Protein AF-A0A7K3GVC7-F1 (afdb_monomer)

Secondary structure (DSSP, 8-state):
-EEEEEEEE--HHHHHHHHHHHHHHHHTSTTEEEEEPTT-TT-EEEEEEEEETTEEEEEEEEEEGGGTEEEEEEEEEEPPPPHHHHGGG--

Foldseek 3Di:
DDKDKDKDQDDLVRLVVVLVVQVCVQVPDPQKDKDADPPDSSQIKIKHWDDDDQKIKMKIWGRDSVRSMIMMMIDMDGHDDPPVVVVVVPD

Nearest PDB structures (foldseek):
  8jmy-assembly1_B  TM=4.108E-01  e=5.656E-01  Mycobacterium tuberculosis
  6szw-assembly1_C  TM=3.945E-01  e=8.992E-01  Homo sapiens
  7ohi-assembly1_A  TM=3.865E-01  e=4.407E+00  Mus musculus
  2vj0-assembly1_A  TM=2.966E-01  e=4.709E+00  Mus musculus

Sequence (91 aa):
YEFAARVEVLTPGSFAGRAQELLALVSDHPHGLAGVFPGSPHAFTALLAQRHEGQVHWRTWHAYPQDGQVVATRTRVGVRVPTSQLSRASV

Structure (mmCIF, N/CA/C/O backbone):
data_AF-A0A7K3GVC7-F1
#
_entry.id   AF-A0A7K3GVC7-F1
#
loop_
_atom_site.group_PDB
_atom_site.id
_atom_site.type_symbol
_atom_site.label_atom_id
_atom_site.label_alt_id
_atom_site.label_comp_id
_atom_site.label_asym_id
_atom_site.label_entity_id
_atom_site.label_seq_id
_atom_site.pdbx_PDB_ins_code
_atom_site.Cartn_x
_atom_site.Cartn_y
_atom_site.Cartn_z
_atom_site.occupancy
_atom_site.B_iso_or_equiv
_atom_site.auth_seq_id
_atom_site.auth_comp_id
_atom_site.auth_asym_id
_atom_site.auth_atom_id
_atom_site.pdbx_PDB_model_num
ATOM 1 N N . TYR A 1 1 ? -14.461 -12.235 11.332 1.00 91.06 1 TYR A N 1
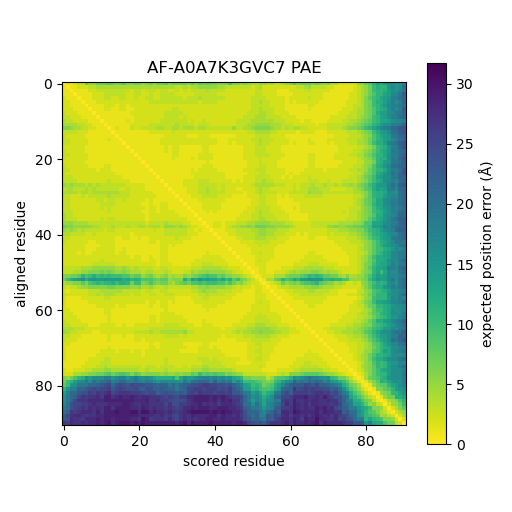ATOM 2 C CA . TYR A 1 1 ? -13.200 -11.843 10.682 1.00 91.06 1 TYR A CA 1
ATOM 3 C C . TYR A 1 1 ? -13.365 -12.157 9.210 1.00 91.06 1 TYR A C 1
ATOM 5 O O . TYR A 1 1 ? -13.785 -13.264 8.907 1.00 91.06 1 TYR A O 1
ATOM 13 N N . GLU A 1 2 ? -13.122 -11.192 8.333 1.00 95.81 2 GLU A N 1
ATOM 14 C CA . GLU A 1 2 ? -13.189 -11.348 6.874 1.00 95.81 2 GLU A CA 1
ATOM 15 C C . GLU A 1 2 ? -11.872 -10.845 6.280 1.00 95.81 2 GLU A C 1
ATOM 17 O O . GLU A 1 2 ? -11.355 -9.819 6.729 1.00 95.81 2 GLU A O 1
ATOM 22 N N . PHE A 1 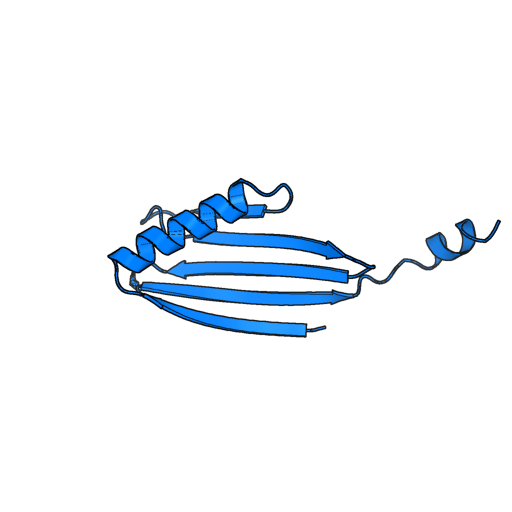3 ? -11.350 -11.559 5.283 1.00 97.69 3 PHE A N 1
ATOM 23 C CA . PHE A 1 3 ? -10.117 -11.217 4.585 1.00 97.69 3 PHE A CA 1
ATOM 24 C C . PHE A 1 3 ? -10.230 -11.544 3.095 1.00 97.69 3 PHE A C 1
ATOM 26 O O . PHE A 1 3 ? -10.732 -12.605 2.728 1.00 97.69 3 PHE A O 1
ATOM 33 N N . ALA A 1 4 ? -9.719 -10.651 2.252 1.00 98.19 4 ALA A N 1
ATOM 34 C CA . ALA A 1 4 ? -9.529 -10.886 0.828 1.00 98.19 4 ALA A CA 1
ATOM 35 C C . ALA A 1 4 ? -8.222 -10.243 0.355 1.00 98.19 4 ALA A C 1
ATOM 37 O O . ALA A 1 4 ? -7.822 -9.192 0.861 1.00 98.19 4 ALA A O 1
ATOM 38 N N . ALA A 1 5 ? -7.591 -10.842 -0.652 1.00 98.19 5 ALA A N 1
ATOM 39 C CA . ALA A 1 5 ? -6.398 -10.311 -1.297 1.00 98.19 5 ALA A C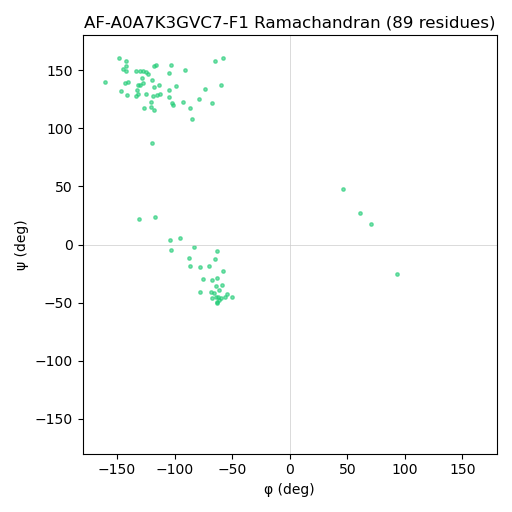A 1
ATOM 40 C C . ALA A 1 5 ? -6.530 -10.379 -2.820 1.00 98.19 5 ALA A C 1
ATOM 42 O O . ALA A 1 5 ? -7.185 -11.273 -3.357 1.00 98.19 5 ALA A O 1
ATOM 43 N N . ARG A 1 6 ? -5.902 -9.429 -3.510 1.00 98.38 6 ARG A N 1
ATOM 44 C CA . ARG A 1 6 ? -5.791 -9.397 -4.969 1.00 98.38 6 ARG A CA 1
ATOM 45 C C . ARG A 1 6 ? -4.420 -8.883 -5.389 1.00 98.38 6 ARG A C 1
ATOM 47 O O . ARG A 1 6 ? -3.822 -8.080 -4.675 1.00 98.38 6 ARG A O 1
ATOM 54 N N . VAL A 1 7 ? -3.980 -9.291 -6.572 1.00 98.62 7 VAL A N 1
ATOM 55 C CA . VAL A 1 7 ? -2.774 -8.767 -7.223 1.00 98.62 7 VAL A CA 1
ATOM 56 C C . VAL A 1 7 ? -3.181 -8.126 -8.544 1.00 98.62 7 VAL A C 1
ATOM 58 O O . VAL A 1 7 ? -3.881 -8.742 -9.344 1.00 98.62 7 VAL A O 1
ATOM 61 N N . GLU A 1 8 ? -2.767 -6.881 -8.755 1.00 98.50 8 GLU A N 1
ATOM 62 C CA . GLU A 1 8 ? -2.869 -6.171 -10.030 1.00 98.50 8 GLU A CA 1
ATOM 63 C C . GLU A 1 8 ? -1.491 -6.212 -10.700 1.00 98.50 8 GLU A C 1
ATOM 65 O O . GLU A 1 8 ? -0.527 -5.721 -10.118 1.00 98.50 8 GLU A O 1
ATOM 70 N N . VAL A 1 9 ? -1.393 -6.792 -11.901 1.00 98.50 9 VAL A N 1
ATOM 71 C CA . VAL A 1 9 ? -0.186 -6.739 -12.745 1.00 98.50 9 VAL A CA 1
ATOM 72 C C . VAL A 1 9 ? -0.433 -5.701 -13.833 1.00 98.50 9 VAL A C 1
ATOM 74 O O . VAL A 1 9 ? -1.415 -5.800 -14.570 1.00 98.50 9 VAL A O 1
ATOM 77 N N . LEU A 1 10 ? 0.418 -4.683 -13.910 1.00 98.44 10 LEU A N 1
ATOM 78 C CA . LEU A 1 10 ? 0.193 -3.483 -14.709 1.00 98.44 10 LEU A CA 1
ATOM 79 C C . LEU A 1 10 ? 1.379 -3.214 -15.634 1.00 98.44 10 LEU A C 1
ATOM 81 O O . LEU A 1 10 ? 2.531 -3.481 -15.302 1.00 98.44 10 LEU A O 1
ATOM 85 N N . THR A 1 11 ? 1.097 -2.619 -16.794 1.00 98.00 11 THR A N 1
ATOM 86 C CA . THR A 1 11 ? 2.156 -2.043 -17.635 1.00 98.00 11 THR A CA 1
ATOM 87 C C . THR A 1 11 ? 2.828 -0.867 -16.910 1.00 98.00 11 THR A C 1
ATOM 89 O O . THR A 1 11 ? 2.190 -0.256 -16.049 1.00 98.00 11 THR A O 1
ATOM 92 N N . PRO A 1 12 ? 4.068 -0.473 -17.263 1.00 94.44 12 PRO A N 1
ATOM 93 C CA . PRO A 1 12 ? 4.778 0.599 -16.558 1.00 94.44 12 PRO A CA 1
ATOM 94 C C . PRO A 1 12 ? 4.006 1.928 -16.466 1.00 94.44 12 PRO A C 1
ATOM 96 O O . PRO A 1 12 ? 3.954 2.541 -15.400 1.00 94.44 12 PRO A O 1
ATOM 99 N N . GLY A 1 13 ? 3.354 2.355 -17.556 1.00 91.69 13 GLY A N 1
ATOM 100 C CA . GLY A 1 13 ? 2.561 3.591 -17.572 1.00 91.69 13 GLY A CA 1
ATOM 101 C C . GLY A 1 13 ? 1.316 3.502 -16.684 1.00 91.69 13 GLY A C 1
ATOM 102 O O . GLY A 1 13 ? 1.063 4.394 -15.874 1.00 91.69 13 GLY A O 1
ATOM 103 N N . SER A 1 14 ? 0.573 2.394 -16.777 1.00 97.81 14 SER A N 1
ATOM 104 C CA . SER A 1 14 ? -0.592 2.145 -15.919 1.00 97.81 14 SER A CA 1
ATOM 105 C C . SER A 1 14 ? -0.204 2.008 -14.447 1.00 97.81 14 SER A C 1
ATOM 107 O O . SER A 1 14 ? -0.942 2.461 -13.577 1.00 97.81 14 SER A O 1
ATOM 109 N N . PHE A 1 15 ? 0.957 1.415 -14.160 1.00 98.56 15 PHE A N 1
ATOM 110 C CA . PHE A 1 15 ? 1.471 1.256 -12.807 1.00 98.56 15 PHE A CA 1
ATOM 111 C C . PHE A 1 15 ? 1.752 2.609 -12.152 1.00 98.56 15 PHE A C 1
ATOM 113 O O . PHE A 1 15 ? 1.285 2.847 -11.041 1.00 98.56 15 PHE A O 1
ATOM 120 N N . ALA A 1 16 ? 2.467 3.509 -12.837 1.00 97.81 16 ALA A N 1
ATOM 121 C CA . ALA A 1 16 ? 2.789 4.829 -12.296 1.00 97.81 16 ALA A CA 1
ATOM 122 C C . ALA A 1 16 ? 1.522 5.638 -11.971 1.00 97.81 16 ALA A C 1
ATOM 124 O O . ALA A 1 16 ? 1.404 6.174 -10.869 1.00 97.81 16 ALA A O 1
ATOM 125 N N . GLY A 1 17 ? 0.544 5.655 -12.884 1.00 98.25 17 GLY A N 1
ATOM 126 C CA . GLY A 1 17 ? -0.748 6.305 -12.642 1.00 98.25 17 GLY A CA 1
ATOM 127 C C . GLY A 1 17 ? -1.491 5.681 -11.460 1.00 98.25 17 GLY A C 1
ATOM 128 O O . GLY A 1 17 ? -1.886 6.380 -10.527 1.00 98.25 17 GLY A O 1
ATOM 129 N N . ARG A 1 18 ? -1.584 4.346 -11.426 1.00 98.50 18 ARG A N 1
ATOM 130 C CA . ARG A 1 18 ? -2.254 3.630 -10.337 1.00 98.50 18 ARG A CA 1
ATOM 131 C C . ARG A 1 18 ? -1.597 3.870 -8.977 1.00 98.50 18 ARG A C 1
ATOM 133 O O . ARG A 1 18 ? -2.291 4.009 -7.972 1.00 98.50 18 ARG A O 1
ATOM 140 N N . ALA A 1 19 ? -0.268 3.921 -8.934 1.00 98.38 19 ALA A N 1
ATOM 141 C CA . ALA A 1 19 ? 0.498 4.217 -7.731 1.00 98.38 19 ALA A CA 1
ATOM 142 C C . ALA A 1 19 ? 0.199 5.627 -7.202 1.00 98.38 19 ALA A C 1
ATOM 144 O O . ALA A 1 19 ? -0.039 5.797 -6.007 1.00 98.38 19 ALA A O 1
ATOM 145 N N . GLN A 1 20 ? 0.163 6.623 -8.089 1.00 97.88 20 GLN A N 1
ATOM 146 C CA . GLN A 1 20 ? -0.149 8.008 -7.732 1.00 97.88 20 GLN A CA 1
ATOM 147 C C . GLN A 1 20 ? -1.580 8.152 -7.205 1.00 97.88 20 GLN A C 1
ATOM 149 O O . GLN A 1 20 ? -1.776 8.763 -6.158 1.00 97.88 20 GLN A O 1
ATOM 154 N N . GLU A 1 21 ? -2.562 7.530 -7.863 1.00 98.31 21 GLU A N 1
ATOM 155 C CA . GLU A 1 21 ? -3.956 7.512 -7.397 1.00 98.31 21 GLU A CA 1
ATOM 156 C C . GLU A 1 21 ? -4.082 6.954 -5.977 1.00 98.31 21 GLU A C 1
ATOM 158 O O . GLU A 1 21 ? -4.800 7.507 -5.145 1.00 98.31 21 GLU A O 1
ATOM 163 N N . LEU A 1 22 ? -3.395 5.845 -5.691 1.00 98.44 22 LEU A N 1
ATOM 164 C CA . LEU A 1 22 ? -3.442 5.200 -4.381 1.00 98.44 22 LEU A CA 1
ATOM 165 C C . LEU A 1 22 ? -2.770 6.046 -3.299 1.00 98.44 22 LEU A C 1
ATOM 167 O O . LEU A 1 22 ? -3.300 6.147 -2.193 1.00 98.44 22 LEU A O 1
ATOM 171 N N . LEU A 1 23 ? -1.632 6.669 -3.609 1.00 98.38 23 LEU A N 1
ATOM 172 C CA . LEU A 1 23 ? -0.955 7.570 -2.680 1.00 98.38 23 LEU A CA 1
ATOM 173 C C . LEU A 1 23 ? -1.792 8.822 -2.395 1.00 98.38 23 LEU A C 1
ATOM 175 O O . LEU A 1 23 ? -1.889 9.210 -1.232 1.00 98.38 23 LEU A O 1
ATOM 179 N N . ALA A 1 24 ? -2.431 9.410 -3.410 1.00 97.88 24 ALA A N 1
ATOM 180 C CA . ALA A 1 24 ? -3.333 10.549 -3.242 1.00 97.88 24 ALA A CA 1
ATOM 181 C C . ALA A 1 24 ? -4.552 10.172 -2.385 1.00 97.88 24 ALA A C 1
ATOM 183 O O . ALA A 1 24 ? -4.795 10.796 -1.357 1.00 97.88 24 ALA A O 1
ATOM 184 N N . LEU A 1 25 ? -5.235 9.068 -2.725 1.00 97.38 25 LEU A N 1
ATOM 185 C CA . LEU A 1 25 ? -6.375 8.538 -1.965 1.00 97.38 25 LEU A CA 1
ATOM 186 C C . LEU A 1 25 ? -6.062 8.406 -0.469 1.00 97.38 25 LEU A C 1
ATOM 188 O O . LEU A 1 25 ? -6.894 8.720 0.379 1.00 97.38 25 LEU A O 1
ATOM 192 N N . VAL A 1 26 ? -4.885 7.870 -0.149 1.00 97.94 26 VAL A N 1
ATOM 193 C CA . VAL A 1 26 ? -4.483 7.612 1.233 1.00 97.94 26 VAL A CA 1
ATOM 194 C C . VAL A 1 26 ? -4.024 8.891 1.930 1.00 97.94 26 VAL A C 1
ATOM 196 O O . VAL A 1 26 ? -4.388 9.096 3.084 1.00 97.94 26 VAL A O 1
ATOM 199 N N . SER A 1 27 ? -3.276 9.758 1.248 1.00 96.00 27 SER A N 1
ATOM 200 C CA . SER A 1 27 ? -2.773 11.012 1.832 1.00 96.00 27 SER A CA 1
ATOM 201 C C . SER A 1 27 ? -3.893 12.010 2.135 1.00 96.00 27 SER A C 1
ATOM 203 O O . SER A 1 27 ? -3.801 12.743 3.115 1.00 96.00 27 SER A O 1
ATOM 205 N N . ASP A 1 28 ? -4.975 11.983 1.354 1.00 96.38 28 ASP A N 1
ATOM 206 C CA . ASP A 1 28 ? -6.132 12.868 1.532 1.00 96.38 28 ASP A CA 1
ATOM 207 C C . ASP A 1 28 ? -7.132 12.358 2.586 1.00 96.38 28 ASP A C 1
ATOM 209 O O . ASP A 1 28 ? -8.133 13.020 2.872 1.00 96.38 28 ASP A O 1
ATOM 213 N N . HIS A 1 29 ? -6.896 11.183 3.186 1.00 96.56 29 HIS A N 1
ATOM 214 C CA . HIS A 1 29 ? -7.814 10.601 4.162 1.00 96.56 29 HIS A CA 1
ATOM 215 C C . HIS A 1 29 ? -7.285 10.727 5.602 1.00 96.56 29 HIS A C 1
ATOM 217 O O . HIS A 1 29 ? -6.178 10.274 5.893 1.00 96.56 29 HIS A O 1
ATOM 223 N N . PRO A 1 30 ? -8.102 11.176 6.578 1.00 95.81 30 PRO A N 1
ATOM 224 C CA . PRO A 1 30 ? -7.685 11.368 7.982 1.00 95.81 30 PRO A CA 1
ATOM 225 C C . PRO A 1 30 ? -7.263 10.084 8.727 1.00 95.81 30 PRO A C 1
ATOM 227 O O . PRO A 1 30 ? -6.830 10.123 9.877 1.00 95.81 30 PRO A O 1
ATOM 230 N N . HIS A 1 31 ? -7.429 8.930 8.087 1.00 97.38 31 HIS A N 1
ATOM 231 C CA . HIS A 1 31 ? -7.103 7.594 8.604 1.00 97.38 31 HIS A CA 1
ATOM 232 C C . HIS A 1 31 ? -6.291 6.788 7.582 1.00 97.38 31 HIS A C 1
ATOM 234 O O . HIS A 1 31 ? -6.320 5.553 7.572 1.00 97.38 31 HIS A O 1
ATOM 240 N N . GLY A 1 32 ? -5.639 7.502 6.666 1.00 98.06 32 GLY A N 1
ATOM 241 C CA . GLY A 1 32 ? -4.686 6.949 5.730 1.00 98.06 32 GLY A CA 1
ATOM 242 C C . GLY A 1 32 ? -3.268 6.991 6.292 1.00 98.06 32 GLY A C 1
ATOM 243 O O . GLY A 1 32 ? -2.917 7.853 7.095 1.00 98.06 32 GLY A O 1
ATOM 244 N N . LEU A 1 33 ? -2.453 6.032 5.873 1.00 98.19 33 LEU A N 1
ATOM 245 C CA . LEU A 1 33 ? -1.028 5.977 6.160 1.00 98.19 33 LEU A CA 1
ATOM 246 C C . LEU A 1 33 ? -0.300 5.465 4.923 1.00 98.19 33 LEU A C 1
ATOM 248 O O . LEU A 1 33 ? -0.646 4.402 4.413 1.00 98.19 33 LEU A O 1
ATOM 252 N N . ALA A 1 34 ? 0.731 6.173 4.474 1.00 98.19 34 ALA A N 1
ATOM 253 C CA . ALA A 1 34 ? 1.597 5.720 3.394 1.00 98.19 34 ALA A CA 1
ATOM 254 C C . ALA A 1 34 ? 3.070 5.841 3.797 1.00 98.19 34 ALA A C 1
ATOM 256 O O . ALA A 1 34 ? 3.489 6.841 4.376 1.00 98.19 34 ALA A O 1
ATOM 257 N N . GLY A 1 35 ? 3.850 4.813 3.475 1.00 98.00 35 GLY A N 1
ATOM 258 C CA . GLY A 1 35 ? 5.304 4.816 3.542 1.00 98.00 35 GLY A CA 1
ATOM 259 C C . GLY A 1 35 ? 5.873 4.543 2.157 1.00 98.00 35 GLY A C 1
ATOM 260 O O . GLY A 1 35 ? 5.554 3.515 1.559 1.00 98.00 35 GLY A O 1
ATOM 261 N N . VAL A 1 36 ? 6.698 5.461 1.656 1.00 97.94 36 VAL A N 1
ATOM 262 C CA . VAL A 1 36 ? 7.417 5.327 0.381 1.00 97.94 36 VAL A CA 1
ATOM 263 C C . VAL A 1 36 ? 8.842 4.861 0.671 1.00 97.94 36 VAL A C 1
ATOM 265 O O . VAL A 1 36 ? 9.483 5.354 1.599 1.00 97.94 36 VAL A O 1
ATOM 268 N N . PHE A 1 37 ? 9.332 3.901 -0.107 1.00 97.06 37 PHE A N 1
ATOM 269 C CA . PHE A 1 37 ? 10.648 3.295 0.064 1.00 97.06 37 PHE A CA 1
ATOM 270 C C . PHE A 1 37 ? 11.653 3.830 -0.969 1.00 97.06 37 PHE A C 1
ATOM 272 O O . PHE A 1 37 ? 11.259 4.254 -2.057 1.00 97.06 37 PHE A O 1
ATOM 279 N N . PRO A 1 38 ? 12.965 3.802 -0.666 1.00 95.75 38 PRO A N 1
ATOM 280 C CA . PRO A 1 38 ? 14.000 4.179 -1.626 1.00 95.75 38 PRO A CA 1
ATOM 281 C C . PRO A 1 38 ? 13.972 3.340 -2.914 1.00 95.75 38 PRO A C 1
ATOM 283 O O . PRO A 1 38 ? 13.454 2.226 -2.947 1.00 95.75 38 PRO A O 1
ATOM 286 N N . GLY A 1 39 ? 14.588 3.865 -3.975 1.00 94.88 39 GLY A N 1
ATOM 287 C CA . GLY A 1 39 ? 14.729 3.188 -5.271 1.00 94.88 39 GLY A CA 1
ATOM 288 C C . GLY A 1 39 ? 13.624 3.516 -6.277 1.00 94.88 39 GLY A C 1
ATOM 289 O O . GLY A 1 39 ? 13.876 3.491 -7.478 1.00 94.88 39 GLY A O 1
ATOM 290 N N . SER A 1 40 ? 12.429 3.898 -5.818 1.00 95.94 40 SER A N 1
ATOM 291 C CA . SER A 1 40 ? 11.368 4.410 -6.690 1.00 95.94 40 SER A CA 1
ATOM 292 C C . SER A 1 40 ? 10.329 5.208 -5.899 1.00 95.94 40 SER A C 1
ATOM 294 O O . SER A 1 40 ? 9.897 4.744 -4.847 1.00 95.94 40 SER A O 1
ATOM 296 N N . PRO A 1 41 ? 9.822 6.343 -6.419 1.00 94.44 41 PRO A N 1
ATOM 297 C CA . PRO A 1 41 ? 8.711 7.067 -5.791 1.00 94.44 41 PRO A CA 1
ATOM 298 C C . PRO A 1 41 ? 7.398 6.264 -5.781 1.00 94.44 41 PRO A C 1
ATOM 300 O O . PRO A 1 41 ? 6.445 6.642 -5.105 1.00 94.44 41 PRO A O 1
ATOM 303 N N . HIS A 1 42 ? 7.329 5.167 -6.540 1.00 97.69 42 HIS A N 1
ATOM 304 C CA . HIS A 1 42 ? 6.165 4.286 -6.614 1.00 97.69 42 HIS A CA 1
ATOM 305 C C . HIS A 1 42 ? 6.354 2.975 -5.840 1.00 97.69 42 HIS A C 1
ATOM 307 O O . HIS A 1 42 ? 5.472 2.121 -5.878 1.00 97.69 42 HIS A O 1
ATOM 313 N N . ALA A 1 43 ? 7.478 2.800 -5.137 1.00 98.38 43 ALA A N 1
ATOM 314 C CA . ALA A 1 43 ? 7.649 1.711 -4.183 1.00 98.38 43 ALA A CA 1
ATOM 315 C C . ALA A 1 43 ? 7.060 2.149 -2.841 1.00 98.38 43 ALA A C 1
ATOM 317 O O . ALA A 1 43 ? 7.625 3.005 -2.163 1.00 98.38 43 ALA A O 1
ATOM 318 N N . PHE A 1 44 ? 5.915 1.594 -2.450 1.00 98.62 44 PHE A N 1
ATOM 319 C CA . PHE A 1 44 ? 5.246 2.016 -1.222 1.00 98.62 44 PHE A CA 1
ATOM 320 C C . PHE A 1 44 ? 4.473 0.892 -0.541 1.00 98.62 44 PHE A C 1
ATOM 322 O O . PHE A 1 44 ? 4.098 -0.110 -1.150 1.00 98.62 44 PHE A O 1
ATOM 329 N N . THR A 1 45 ? 4.194 1.102 0.742 1.00 98.69 45 THR A N 1
ATOM 330 C CA . THR A 1 45 ? 3.096 0.455 1.462 1.00 98.69 45 THR A CA 1
ATOM 331 C C . THR A 1 45 ? 2.114 1.535 1.881 1.00 98.69 45 THR A C 1
ATOM 333 O O . THR A 1 45 ? 2.514 2.535 2.471 1.00 98.69 45 THR A O 1
ATOM 336 N N . ALA A 1 46 ? 0.836 1.347 1.578 1.00 98.69 46 ALA A N 1
ATOM 337 C CA . ALA A 1 46 ? -0.221 2.272 1.950 1.00 98.69 46 ALA A CA 1
ATOM 338 C C . ALA A 1 46 ? -1.376 1.529 2.618 1.00 98.69 46 ALA A C 1
ATOM 340 O O . ALA A 1 46 ? -1.637 0.364 2.321 1.00 98.69 46 ALA A O 1
ATOM 341 N N . LEU A 1 47 ? -2.067 2.203 3.525 1.00 98.62 47 LEU A N 1
ATOM 342 C CA . LEU A 1 47 ? -3.169 1.669 4.303 1.00 98.62 47 LEU A CA 1
ATOM 343 C C . LEU A 1 47 ? -4.255 2.727 4.432 1.00 98.62 47 LEU A C 1
ATOM 345 O O . LEU A 1 47 ? -3.969 3.894 4.676 1.00 98.62 47 LEU A O 1
ATOM 349 N N . LEU A 1 48 ? -5.505 2.294 4.321 1.00 98.38 48 LEU A N 1
ATOM 350 C CA . LEU A 1 48 ? -6.666 3.110 4.636 1.00 98.38 48 LEU A CA 1
ATOM 351 C C . LEU A 1 48 ? -7.555 2.360 5.623 1.00 98.38 48 LEU A C 1
ATOM 353 O O . LEU A 1 48 ? -8.068 1.290 5.285 1.00 98.38 48 LEU A O 1
ATOM 357 N N . ALA A 1 49 ? -7.735 2.915 6.821 1.00 97.38 49 ALA A N 1
ATOM 358 C CA . ALA A 1 49 ? -8.598 2.354 7.853 1.00 97.38 49 ALA A CA 1
ATOM 359 C C . ALA A 1 49 ? -9.903 3.139 7.992 1.00 97.38 49 ALA A C 1
ATOM 361 O O . ALA A 1 49 ? -9.956 4.355 7.825 1.00 97.38 49 ALA A O 1
ATOM 362 N N . GLN A 1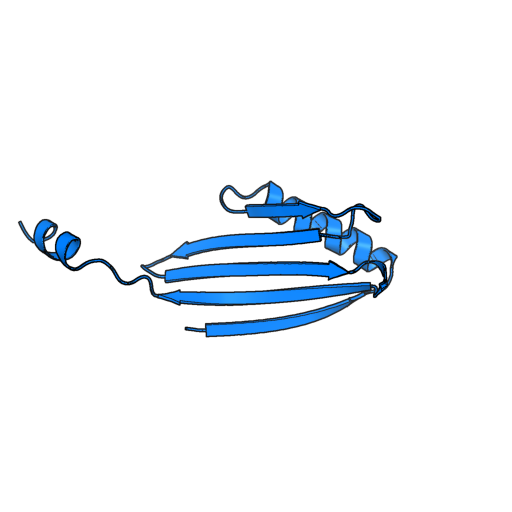 50 ? -10.963 2.428 8.348 1.00 94.75 50 GLN A N 1
ATOM 363 C CA . GLN A 1 50 ? -12.278 2.980 8.623 1.00 94.75 50 GLN A CA 1
ATOM 364 C C . GLN A 1 50 ? -12.930 2.177 9.750 1.00 94.75 50 GLN A C 1
ATOM 366 O O . GLN A 1 50 ? -12.666 0.986 9.942 1.00 94.75 50 GLN A O 1
ATOM 371 N N . ARG A 1 51 ? -13.795 2.841 10.513 1.00 92.19 51 ARG A N 1
ATOM 372 C CA . ARG A 1 51 ? -14.557 2.228 11.599 1.00 92.19 51 ARG A CA 1
ATOM 373 C C . ARG A 1 51 ? -16.040 2.474 11.368 1.00 92.19 51 ARG A C 1
ATOM 375 O O . ARG A 1 51 ? -16.440 3.612 11.157 1.00 92.19 51 ARG A O 1
ATOM 382 N N . HIS A 1 52 ? -16.840 1.416 11.427 1.00 87.00 52 HIS A N 1
ATOM 383 C CA . HIS A 1 52 ? -18.287 1.465 11.223 1.00 87.00 52 HIS A CA 1
ATOM 384 C C . HIS A 1 52 ? -18.973 0.422 12.112 1.00 87.00 52 HIS A C 1
ATOM 386 O O . HIS A 1 52 ? -18.520 -0.717 12.151 1.00 87.00 52 HIS A O 1
ATOM 392 N N . GLU A 1 53 ? -20.033 0.798 12.837 1.00 84.81 53 GLU A N 1
ATOM 393 C CA . GLU A 1 53 ? -20.909 -0.129 13.591 1.00 84.81 53 GLU A CA 1
ATOM 394 C C . GLU A 1 53 ? -20.172 -1.180 14.448 1.00 84.81 53 GLU A C 1
ATOM 396 O O . GLU A 1 53 ? -20.445 -2.378 14.403 1.00 84.81 53 GLU A O 1
ATOM 401 N N . GLY A 1 54 ? -19.177 -0.747 15.227 1.00 87.75 54 GLY A N 1
ATOM 402 C CA . GLY A 1 54 ? 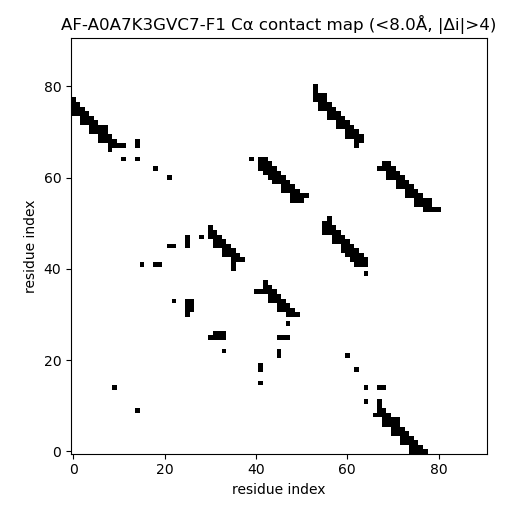-18.419 -1.665 16.085 1.00 87.75 54 GLY A CA 1
ATOM 403 C C . GLY A 1 54 ? -17.496 -2.611 15.314 1.00 87.75 54 GLY A C 1
ATOM 404 O O . GLY A 1 54 ? -17.039 -3.605 15.865 1.00 87.75 54 GLY A O 1
ATOM 405 N N . GLN A 1 55 ? -17.179 -2.313 14.059 1.00 92.25 55 GLN A N 1
ATOM 406 C CA . GLN A 1 55 ? -16.211 -3.038 13.250 1.00 92.25 55 GLN A CA 1
ATOM 407 C C . GLN A 1 55 ? -15.150 -2.076 12.727 1.00 92.25 55 GLN A C 1
ATOM 409 O O . GLN A 1 55 ? -15.409 -0.896 12.491 1.00 92.25 55 GLN A O 1
ATOM 414 N N . VAL A 1 56 ? -13.936 -2.587 12.567 1.00 95.00 56 VAL A N 1
ATOM 415 C CA . VAL A 1 56 ? -12.843 -1.887 11.897 1.00 95.00 56 VAL A CA 1
ATOM 416 C C . VAL A 1 56 ? -12.555 -2.640 10.614 1.00 95.00 56 VAL A C 1
ATOM 418 O O . VAL A 1 56 ? -12.382 -3.863 10.624 1.00 95.00 56 VAL A O 1
ATOM 421 N N . HIS A 1 57 ? -12.508 -1.910 9.509 1.00 96.25 57 HIS A N 1
ATOM 422 C CA . HIS A 1 57 ? -12.041 -2.432 8.241 1.00 96.25 57 HIS A CA 1
ATOM 423 C C . HIS A 1 57 ? -10.901 -1.589 7.718 1.00 96.25 57 HIS A C 1
ATOM 425 O O . HIS A 1 57 ? -10.846 -0.378 7.915 1.00 96.25 57 HIS A O 1
ATOM 431 N N . TRP A 1 58 ? -9.977 -2.246 7.040 1.00 97.94 58 TRP A N 1
ATOM 432 C CA . TRP A 1 58 ? -8.884 -1.565 6.380 1.00 97.94 58 TRP A CA 1
ATOM 433 C C . TRP A 1 58 ? -8.569 -2.226 5.055 1.00 97.94 58 TRP A C 1
ATOM 435 O O . TRP A 1 58 ? -8.893 -3.394 4.812 1.00 97.94 58 TRP A O 1
ATOM 445 N N . ARG A 1 59 ? -7.935 -1.443 4.193 1.00 98.56 59 ARG A N 1
ATOM 446 C CA . ARG A 1 59 ? -7.286 -1.927 2.983 1.00 98.56 59 ARG A CA 1
ATOM 447 C C . ARG A 1 59 ? -5.813 -1.591 3.053 1.00 98.56 59 ARG A C 1
ATOM 449 O O . ARG A 1 59 ? -5.473 -0.513 3.532 1.00 98.56 59 ARG A O 1
ATOM 456 N N . THR A 1 60 ? -4.970 -2.495 2.573 1.00 98.69 60 THR A N 1
ATOM 457 C CA . THR A 1 60 ? -3.554 -2.202 2.334 1.00 98.69 60 THR A CA 1
ATOM 458 C C . THR A 1 60 ? -3.229 -2.346 0.862 1.00 98.69 60 THR A C 1
ATOM 460 O O . THR A 1 60 ? -3.890 -3.106 0.155 1.00 98.69 60 THR A O 1
ATOM 463 N N . TRP A 1 61 ? -2.208 -1.623 0.421 1.00 98.88 61 TRP A N 1
ATOM 464 C CA . TRP A 1 61 ? -1.599 -1.734 -0.895 1.00 98.88 61 TRP A CA 1
ATOM 465 C C . TRP A 1 61 ? -0.085 -1.789 -0.738 1.00 98.88 61 TRP A C 1
ATOM 467 O O . TRP A 1 61 ? 0.485 -0.969 -0.024 1.00 98.88 61 TRP A O 1
ATOM 477 N N . HIS A 1 62 ? 0.550 -2.734 -1.418 1.00 98.81 62 HIS A N 1
ATOM 478 C CA . HIS A 1 62 ? 1.999 -2.856 -1.525 1.00 98.81 62 HIS A CA 1
ATOM 479 C C . HIS A 1 62 ? 2.357 -2.765 -3.001 1.00 98.81 62 HIS A C 1
ATOM 481 O O . HIS A 1 62 ? 1.881 -3.574 -3.798 1.00 98.81 62 HIS A O 1
ATOM 487 N N . ALA A 1 63 ? 3.138 -1.756 -3.364 1.00 98.69 63 ALA A N 1
ATOM 488 C CA . ALA A 1 63 ? 3.520 -1.500 -4.740 1.00 98.69 63 ALA A CA 1
ATOM 489 C C . ALA A 1 63 ? 4.971 -1.925 -4.973 1.00 98.69 63 ALA A C 1
ATOM 491 O O . ALA A 1 63 ? 5.878 -1.497 -4.256 1.00 98.69 63 ALA A O 1
ATOM 492 N N . TYR A 1 64 ? 5.167 -2.747 -6.001 1.00 98.31 64 TYR A N 1
ATOM 493 C CA . TYR A 1 64 ? 6.444 -3.308 -6.425 1.00 98.31 64 TYR A CA 1
ATOM 494 C C . TYR A 1 64 ? 6.728 -2.862 -7.867 1.00 98.31 64 TYR A C 1
ATOM 496 O O . TYR A 1 64 ? 6.346 -3.556 -8.813 1.00 98.31 64 TYR A O 1
ATOM 504 N N . PRO A 1 65 ? 7.359 -1.688 -8.067 1.00 97.31 65 PRO A N 1
ATOM 505 C CA . PRO A 1 65 ? 7.595 -1.126 -9.397 1.00 97.31 65 PRO A CA 1
ATOM 506 C C . PRO A 1 65 ? 8.420 -2.035 -10.299 1.00 97.31 65 PRO A C 1
ATOM 508 O O . PRO A 1 65 ? 8.160 -2.096 -11.496 1.00 97.31 65 PRO A O 1
ATOM 511 N N . GLN A 1 66 ? 9.382 -2.759 -9.721 1.00 95.69 66 GLN A N 1
ATOM 512 C CA . GLN A 1 66 ? 10.234 -3.687 -10.459 1.00 95.69 66 GLN A CA 1
ATOM 513 C C . GLN A 1 66 ? 9.447 -4.843 -11.094 1.00 95.69 66 GLN A C 1
ATOM 515 O O . GLN A 1 66 ? 9.829 -5.326 -12.153 1.00 95.69 66 GLN A O 1
ATOM 520 N N . ASP A 1 67 ? 8.324 -5.229 -10.482 1.00 96.94 67 ASP A N 1
ATOM 521 C CA . ASP A 1 67 ? 7.468 -6.325 -10.941 1.00 96.94 67 ASP A CA 1
ATOM 522 C C . ASP A 1 67 ? 6.201 -5.815 -11.650 1.00 96.94 67 ASP A C 1
ATOM 524 O O . ASP A 1 67 ? 5.395 -6.609 -12.135 1.00 96.94 67 ASP A O 1
ATOM 528 N N . GLY A 1 68 ? 5.985 -4.492 -11.679 1.00 98.00 68 GLY A N 1
ATOM 529 C CA . GLY A 1 68 ? 4.749 -3.874 -12.165 1.00 98.00 68 GLY A CA 1
ATOM 530 C C . GLY A 1 68 ? 3.511 -4.285 -11.360 1.00 98.00 68 GLY A C 1
ATOM 531 O O . GLY A 1 68 ? 2.409 -4.312 -11.907 1.00 98.00 68 GLY A O 1
ATOM 532 N N . GLN A 1 69 ? 3.675 -4.641 -10.081 1.00 98.69 69 GLN A N 1
ATOM 533 C CA . GLN A 1 69 ? 2.622 -5.261 -9.273 1.00 98.69 69 GLN A CA 1
ATOM 534 C C . GLN A 1 69 ? 2.139 -4.387 -8.125 1.00 98.69 69 GLN A C 1
ATOM 536 O O . GLN A 1 69 ? 2.932 -3.818 -7.376 1.00 98.69 69 GLN A O 1
ATOM 541 N N . VAL A 1 70 ? 0.822 -4.360 -7.927 1.00 98.69 70 VAL A N 1
ATOM 542 C CA . VAL A 1 70 ? 0.201 -3.845 -6.705 1.00 98.69 70 VAL A CA 1
ATOM 543 C C . VAL A 1 70 ? -0.565 -4.971 -6.027 1.00 98.69 70 VAL A C 1
ATOM 545 O O . VAL A 1 70 ? -1.552 -5.482 -6.557 1.00 98.69 70 VAL A O 1
ATOM 548 N N . VAL A 1 71 ? -0.128 -5.347 -4.829 1.00 98.81 71 VAL A N 1
ATOM 549 C CA . VAL A 1 71 ? -0.832 -6.314 -3.983 1.00 98.81 71 VAL A CA 1
ATOM 550 C C . VAL A 1 71 ? -1.753 -5.550 -3.050 1.00 98.81 71 VAL A C 1
ATOM 552 O O . VAL A 1 71 ? -1.292 -4.703 -2.287 1.00 98.81 71 VAL A O 1
ATOM 555 N N . ALA A 1 72 ? -3.048 -5.849 -3.088 1.00 98.75 72 ALA A N 1
ATOM 556 C CA . ALA A 1 72 ? -4.031 -5.219 -2.221 1.00 98.75 72 ALA A CA 1
ATOM 557 C C . ALA A 1 72 ? -4.710 -6.239 -1.311 1.00 98.75 72 ALA A C 1
ATOM 559 O O . ALA A 1 72 ? -5.164 -7.285 -1.775 1.00 98.75 72 ALA A O 1
ATOM 560 N N . THR A 1 73 ? -4.852 -5.900 -0.033 1.00 98.69 73 THR A N 1
ATOM 561 C CA . THR A 1 73 ? -5.659 -6.679 0.914 1.00 98.69 73 THR A CA 1
ATOM 562 C C . THR A 1 73 ? -6.833 -5.860 1.428 1.00 98.69 73 THR A C 1
ATOM 564 O O . THR A 1 73 ? -6.797 -4.628 1.431 1.00 98.69 73 THR A O 1
ATOM 567 N N . ARG A 1 74 ? -7.896 -6.542 1.851 1.00 98.19 74 ARG A N 1
ATOM 568 C CA . ARG A 1 74 ? -9.015 -5.977 2.605 1.00 98.19 74 ARG A CA 1
ATOM 569 C C . ARG A 1 74 ? -9.282 -6.877 3.798 1.00 98.19 74 ARG A C 1
ATOM 571 O O . ARG A 1 74 ? -9.490 -8.073 3.618 1.00 98.19 74 ARG A O 1
ATOM 578 N N . THR A 1 75 ? -9.366 -6.281 4.979 1.00 97.81 75 THR A N 1
ATOM 579 C CA . THR A 1 75 ? -9.686 -6.990 6.219 1.00 97.81 75 THR A CA 1
ATOM 580 C C . THR A 1 75 ? -10.831 -6.294 6.936 1.00 97.81 75 THR A C 1
ATOM 582 O O . THR A 1 75 ? -10.907 -5.065 6.938 1.00 97.81 75 THR A O 1
ATOM 585 N N . ARG A 1 76 ? -11.717 -7.070 7.566 1.00 96.38 76 ARG A N 1
ATOM 586 C CA . ARG A 1 76 ? -12.782 -6.576 8.450 1.00 96.38 76 ARG A CA 1
ATOM 587 C C . ARG A 1 76 ? -12.822 -7.394 9.734 1.00 96.38 76 ARG A C 1
ATOM 589 O O . ARG A 1 76 ? -12.917 -8.626 9.713 1.00 96.38 76 ARG A O 1
ATOM 596 N N . VAL A 1 77 ? -12.779 -6.704 10.868 1.00 95.50 77 VAL A N 1
ATOM 597 C CA . VAL A 1 77 ? -12.764 -7.311 12.204 1.00 95.50 77 VAL A CA 1
ATOM 598 C C . VAL A 1 77 ? -13.792 -6.625 13.098 1.00 95.50 77 VAL A C 1
ATOM 600 O O . VAL A 1 77 ? -13.923 -5.404 13.085 1.00 95.50 77 VAL A O 1
ATOM 603 N N . GLY A 1 78 ? -14.531 -7.414 13.880 1.00 92.31 78 GLY A N 1
ATOM 604 C CA . GLY A 1 78 ? -15.411 -6.891 14.924 1.00 92.31 78 GLY A CA 1
ATOM 605 C C . GLY A 1 78 ? -14.610 -6.393 16.121 1.00 92.31 78 GLY A C 1
ATOM 606 O O . GLY A 1 78 ? -13.710 -7.078 16.601 1.00 92.31 78 GLY A O 1
ATOM 607 N N . VAL A 1 79 ? -14.951 -5.208 16.611 1.00 80.38 79 VAL A N 1
ATOM 608 C CA . VAL A 1 79 ? -14.400 -4.625 17.831 1.00 80.38 79 VAL A CA 1
ATOM 609 C C . VAL A 1 79 ? -15.227 -5.139 19.000 1.00 80.38 79 VAL A C 1
ATOM 611 O O . VAL A 1 79 ? -16.421 -4.863 19.095 1.00 80.38 79 VAL A O 1
ATOM 614 N N . ARG A 1 80 ? -14.601 -5.884 19.914 1.00 74.69 80 ARG A N 1
ATOM 615 C CA . ARG A 1 80 ? -15.240 -6.205 21.194 1.00 74.69 80 ARG A CA 1
ATOM 616 C C . ARG A 1 80 ? -15.374 -4.912 21.999 1.00 74.69 80 ARG A C 1
ATOM 618 O O . ARG A 1 80 ? -14.370 -4.259 22.270 1.00 7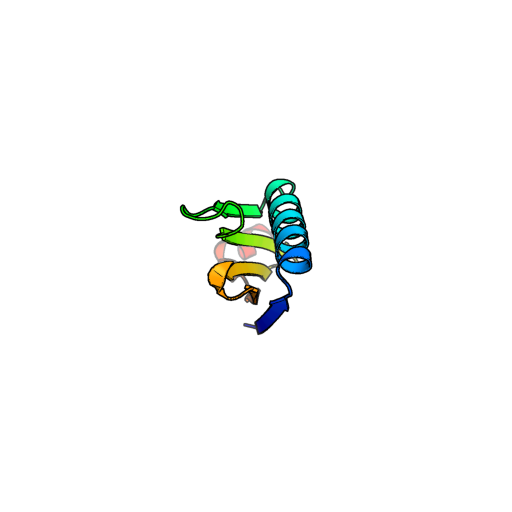4.69 80 ARG A O 1
ATOM 625 N N . VAL A 1 81 ? -16.598 -4.543 22.370 1.00 66.62 81 VAL A N 1
ATOM 626 C CA . VAL A 1 81 ? -16.843 -3.445 23.316 1.00 66.62 81 VAL A CA 1
ATOM 627 C C . VAL A 1 81 ? -16.588 -3.986 24.728 1.00 66.62 81 VAL A C 1
ATOM 629 O O . VAL A 1 81 ? -17.168 -5.019 25.074 1.00 66.62 81 VAL A O 1
ATOM 632 N N . PRO A 1 82 ? -15.720 -3.359 25.543 1.00 63.00 82 PRO A N 1
ATOM 633 C CA . PRO A 1 82 ? -15.519 -3.776 26.926 1.00 63.00 82 PRO A CA 1
ATOM 634 C C . PRO A 1 82 ? -16.829 -3.698 27.717 1.00 63.00 82 PRO A C 1
ATOM 636 O O . PRO A 1 82 ? -17.563 -2.712 27.633 1.00 63.00 82 PRO A O 1
ATOM 639 N N . THR A 1 83 ? -17.103 -4.715 28.533 1.00 61.81 83 THR A N 1
ATOM 640 C CA . THR A 1 83 ? -18.343 -4.867 29.314 1.00 61.81 83 THR A CA 1
ATOM 641 C C . THR A 1 83 ? -18.623 -3.691 30.260 1.00 61.81 83 THR A C 1
ATOM 643 O O . THR A 1 83 ? -19.776 -3.431 30.589 1.00 61.81 83 THR A O 1
ATOM 646 N N . SER A 1 84 ? -17.599 -2.923 30.646 1.00 65.06 84 SER A N 1
ATOM 647 C CA . SER A 1 84 ? -17.725 -1.729 31.494 1.00 65.06 84 SER A CA 1
ATOM 648 C C . SER A 1 84 ? -18.395 -0.526 30.814 1.00 65.06 84 SER A C 1
ATOM 650 O O . SER A 1 84 ? -18.873 0.369 31.508 1.00 65.06 84 SER A O 1
ATOM 652 N N . GLN A 1 85 ? -18.473 -0.484 29.477 1.00 57.59 85 GLN A N 1
ATOM 653 C CA . GLN A 1 85 ? -19.215 0.557 28.748 1.00 57.59 85 GLN A CA 1
ATOM 654 C C . GLN A 1 85 ? -20.703 0.229 28.568 1.00 57.59 85 GLN A C 1
ATOM 656 O O . GLN A 1 85 ? -21.493 1.143 28.347 1.00 57.59 85 GLN A O 1
ATOM 661 N N . LEU A 1 86 ? -21.108 -1.038 28.718 1.00 57.84 86 LEU A N 1
ATOM 662 C CA . LEU A 1 86 ? -22.515 -1.447 28.627 1.00 57.84 86 LEU A CA 1
ATOM 663 C C . LEU A 1 86 ? -23.317 -1.059 29.882 1.00 57.84 86 LEU A C 1
ATOM 665 O O . LEU A 1 86 ? -24.498 -0.746 29.770 1.00 57.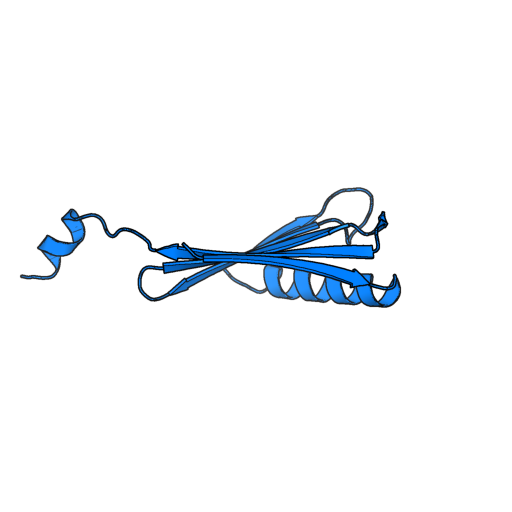84 86 LEU A O 1
ATOM 669 N N . SER A 1 87 ? -22.686 -0.992 31.064 1.00 56.88 87 SER A N 1
ATOM 670 C CA . SER A 1 87 ? -23.396 -0.647 32.308 1.00 56.88 87 SER A CA 1
ATOM 671 C C . SER A 1 87 ? -23.692 0.851 32.468 1.00 56.88 87 SER A C 1
ATOM 673 O O . SER A 1 87 ? -24.569 1.211 33.244 1.00 56.88 87 SER A O 1
ATOM 675 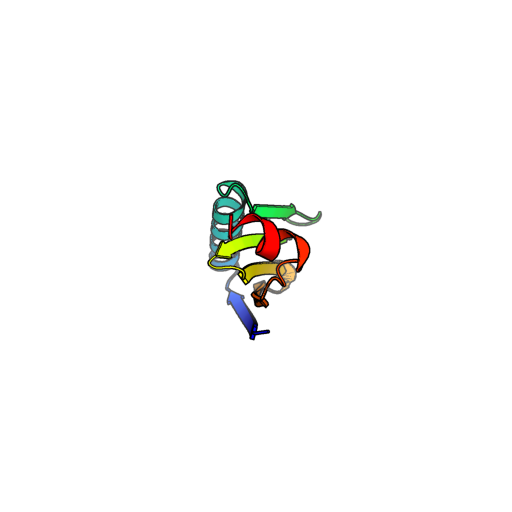N N . ARG A 1 88 ? -22.986 1.738 31.746 1.00 55.44 88 ARG A N 1
ATOM 676 C CA . ARG A 1 88 ? -23.201 3.201 31.810 1.00 55.44 88 ARG A CA 1
ATOM 677 C C . ARG A 1 88 ? -24.279 3.716 30.854 1.00 55.44 88 ARG A C 1
ATOM 679 O O . ARG A 1 88 ? -24.671 4.865 30.985 1.00 55.44 88 ARG A O 1
ATOM 686 N N . ALA A 1 89 ? -24.741 2.896 29.912 1.00 57.56 89 ALA A N 1
ATOM 687 C CA . ALA A 1 89 ? -25.774 3.270 28.942 1.00 57.56 89 ALA A CA 1
ATOM 688 C C . ALA A 1 89 ? -27.198 2.858 29.372 1.00 57.56 89 ALA A C 1
ATOM 690 O O . ALA A 1 89 ? -28.127 2.983 28.584 1.00 57.56 89 ALA A O 1
ATOM 691 N N . SER A 1 90 ? -27.361 2.334 30.594 1.00 55.50 90 SER A N 1
ATOM 692 C CA . SER A 1 90 ? -28.643 1.841 31.130 1.00 55.50 90 SER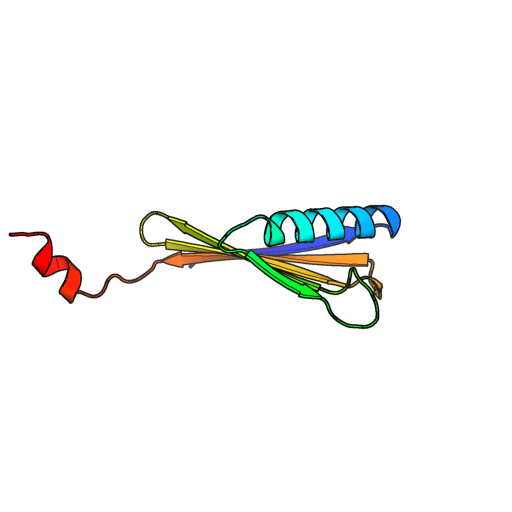 A CA 1
ATOM 693 C C . SER A 1 90 ? -29.126 2.619 32.367 1.00 55.50 90 SER A C 1
ATOM 695 O O . SER A 1 90 ? -29.870 2.059 33.168 1.00 55.50 90 SER A O 1
ATOM 697 N N . VAL A 1 91 ? -28.691 3.873 32.551 1.00 44.25 91 VAL A N 1
ATOM 698 C CA . VAL A 1 91 ? -29.150 4.755 33.643 1.00 44.25 91 VAL A CA 1
ATOM 699 C C . VAL A 1 91 ? -29.746 6.026 33.066 1.00 44.25 91 VAL A C 1
ATOM 701 O O . VAL A 1 91 ? -29.074 6.618 32.192 1.00 44.25 91 VAL A O 1
#

Solvent-accessible surface area (backbone atoms only — not comparable to full-atom values): 5127 Å² total; per-residue (Å²): 118,49,79,49,75,52,75,46,81,40,56,72,71,58,35,54,54,51,42,49,53,52,50,49,60,23,72,76,35,100,50,34,47,75,48,74,42,89,99,38,96,54,23,32,44,38,34,41,53,51,75,57,96,59,26,42,36,37,36,40,38,39,35,38,64,95,73,24,31,40,41,35,39,40,41,38,39,76,55,84,76,63,72,80,63,62,68,69,74,75,118

Mean predicted aligned error: 6.19 Å

Radius of gyration: 17.23 Å; Cα contacts (8 Å, |Δi|>4): 161; chains: 1; bounding box: 44×25×51 Å

pLDDT: mean 91.74, std 13.12, range [44.25, 98.88]